Protein AF-A0A9J5ZDL9-F1 (afdb_monomer)

Solvent-accessible surface area (backbone atoms only — not comparable to full-atom values): 6264 Å² total; per-residue (Å²): 136,84,83,82,80,84,75,84,82,86,84,86,87,82,91,77,64,86,91,51,88,73,80,58,60,48,78,48,77,45,66,40,87,92,72,72,49,70,47,77,43,81,43,76,60,81,80,93,78,80,81,41,63,15,87,88,77,73,43,77,72,39,47,72,86,49,41,59,74,80,39,58,81,63,55,72,56,56,69,59,54,63,68,64,65,76,79,76,127

Mean predicted aligned error: 14.92 Å

Nearest PDB structures (foldseek):
  8qby-assembly1_R  TM=3.705E-01  e=1.317E+00  Paracoccus denitrificans PD1222
  8yhe-assembly1_G  TM=4.059E-01  e=6.059E+00  metagenome

Radius of gyration: 24.7 Å; Cα contacts (8 Å, |Δi|>4): 68; chains: 1; bounding box: 73×33×53 Å

Secondary structure (DSSP, 8-state):
-----------------TTSPPP-EEEEEEE-TTT-PEEEEEEEPP-S----EETTTTEES--GGGHHHH-GGGHHHHHHHHHHHTT--

Structure (mmCIF, N/CA/C/O backbone):
data_AF-A0A9J5ZDL9-F1
#
_entry.id   AF-A0A9J5ZDL9-F1
#
loop_
_atom_site.group_PDB
_atom_site.id
_atom_site.type_symbol
_atom_site.label_atom_id
_atom_site.label_alt_id
_atom_site.label_comp_id
_atom_site.label_asym_id
_atom_site.label_entity_id
_atom_site.label_seq_id
_atom_site.pdbx_PDB_ins_code
_atom_site.Cartn_x
_atom_site.Cartn_y
_atom_site.Cartn_z
_atom_site.occupancy
_atom_site.B_iso_or_equiv
_atom_site.auth_seq_id
_atom_site.auth_comp_id
_atom_site.auth_asym_id
_atom_site.auth_atom_id
_atom_site.pdbx_PDB_model_num
ATOM 1 N N . MET A 1 1 ? -29.464 -27.141 15.813 1.00 39.28 1 MET A N 1
ATOM 2 C CA . MET A 1 1 ? -29.665 -26.131 14.749 1.00 39.28 1 MET A CA 1
ATOM 3 C C . MET A 1 1 ? -28.568 -25.083 14.877 1.00 39.28 1 MET A C 1
ATOM 5 O O . MET A 1 1 ? -28.619 -24.285 15.803 1.00 39.28 1 MET A O 1
ATOM 9 N N . GLY A 1 2 ? -27.527 -25.148 14.042 1.00 42.88 2 GLY A N 1
ATOM 10 C CA . GLY A 1 2 ? -26.437 -24.166 14.051 1.00 42.88 2 GLY A CA 1
ATOM 11 C C . GLY A 1 2 ? -26.837 -22.930 13.251 1.00 42.88 2 GLY A C 1
ATOM 12 O O . GLY A 1 2 ? -27.211 -23.048 12.087 1.00 42.88 2 GLY A O 1
ATOM 13 N N . ARG A 1 3 ? -26.807 -21.754 13.881 1.00 48.03 3 ARG A N 1
ATOM 14 C CA . ARG A 1 3 ? -27.076 -20.471 13.228 1.00 48.03 3 ARG A CA 1
ATOM 15 C C . ARG A 1 3 ? -25.845 -20.109 12.390 1.00 48.03 3 ARG A C 1
ATOM 17 O O . ARG A 1 3 ? -24.793 -19.825 12.949 1.00 48.03 3 ARG A O 1
ATOM 24 N N . VAL A 1 4 ? -25.958 -20.178 11.065 1.00 58.72 4 VAL A N 1
ATOM 25 C CA . VAL A 1 4 ? -24.908 -19.706 10.152 1.00 58.72 4 VAL A CA 1
ATOM 26 C C . VAL A 1 4 ? -25.014 -18.185 10.089 1.00 58.72 4 VAL A C 1
ATOM 28 O O . VAL A 1 4 ? -25.995 -17.649 9.576 1.00 58.72 4 VAL A O 1
ATOM 31 N N . GLU A 1 5 ? -24.041 -17.484 10.665 1.00 60.72 5 GLU A N 1
ATOM 32 C CA . GLU A 1 5 ? -23.969 -16.025 10.590 1.00 60.72 5 GLU A CA 1
ATOM 33 C C . GLU A 1 5 ? -23.304 -15.610 9.272 1.00 60.72 5 GLU A C 1
ATOM 35 O O . GLU A 1 5 ? -22.107 -15.805 9.062 1.00 60.72 5 GLU A O 1
ATOM 40 N N . TYR A 1 6 ? -24.088 -15.032 8.361 1.00 55.72 6 TYR A N 1
ATOM 41 C CA . TYR A 1 6 ? -23.573 -14.432 7.133 1.00 55.72 6 TYR A CA 1
ATOM 42 C C . TYR A 1 6 ? -23.084 -13.011 7.440 1.00 55.72 6 TYR A C 1
ATOM 44 O O . TYR A 1 6 ? -23.868 -12.065 7.502 1.00 55.72 6 TYR A O 1
ATOM 52 N N . GLY A 1 7 ? -21.779 -12.859 7.667 1.00 61.22 7 GLY A N 1
ATOM 53 C CA . GLY A 1 7 ? -21.149 -11.550 7.842 1.00 61.22 7 GLY A CA 1
ATOM 54 C C . GLY A 1 7 ? -21.094 -10.756 6.530 1.00 61.22 7 GLY A C 1
ATOM 55 O O . GLY A 1 7 ? -20.699 -11.283 5.489 1.00 61.22 7 GLY A O 1
ATOM 56 N N . VAL A 1 8 ? -21.456 -9.469 6.572 1.00 68.62 8 VAL A N 1
ATOM 57 C CA . VAL A 1 8 ? -21.337 -8.554 5.423 1.00 68.62 8 VAL A CA 1
ATOM 58 C C . VAL A 1 8 ? -19.858 -8.241 5.183 1.00 68.62 8 VAL A C 1
ATOM 60 O O . VAL A 1 8 ? -19.161 -7.749 6.071 1.00 68.62 8 VAL A O 1
ATOM 63 N N . ARG A 1 9 ? -19.354 -8.535 3.982 1.00 65.44 9 ARG A N 1
ATOM 64 C CA . ARG A 1 9 ? -17.938 -8.355 3.636 1.00 65.44 9 ARG A CA 1
ATOM 65 C C . ARG A 1 9 ? -17.703 -6.951 3.072 1.00 65.44 9 ARG A C 1
ATOM 67 O O . ARG A 1 9 ? -18.021 -6.686 1.915 1.00 65.44 9 ARG A O 1
ATOM 74 N N . SER A 1 10 ? -17.115 -6.063 3.868 1.00 72.00 10 SER A N 1
ATOM 75 C CA . SER A 1 10 ? -16.696 -4.734 3.403 1.00 72.00 10 SER A CA 1
ATOM 76 C C . SER A 1 10 ? -15.433 -4.831 2.543 1.00 72.00 10 SER A C 1
ATOM 78 O O . SER A 1 10 ? -14.456 -5.472 2.930 1.00 72.00 10 SER A O 1
ATOM 80 N N . ARG A 1 11 ? -15.447 -4.197 1.365 1.00 80.12 11 ARG A N 1
ATOM 81 C CA . ARG A 1 11 ? -14.295 -4.109 0.454 1.00 80.12 11 ARG A CA 1
ATOM 82 C C . ARG A 1 11 ? -13.722 -2.696 0.484 1.00 80.12 11 ARG A C 1
ATOM 84 O O . ARG A 1 11 ? -14.468 -1.734 0.336 1.00 80.12 11 ARG A O 1
ATOM 91 N N . VAL A 1 12 ? -12.404 -2.586 0.622 1.00 77.69 12 VAL A N 1
ATOM 92 C CA . VAL A 1 12 ? -11.666 -1.318 0.538 1.00 77.69 12 VAL A CA 1
AT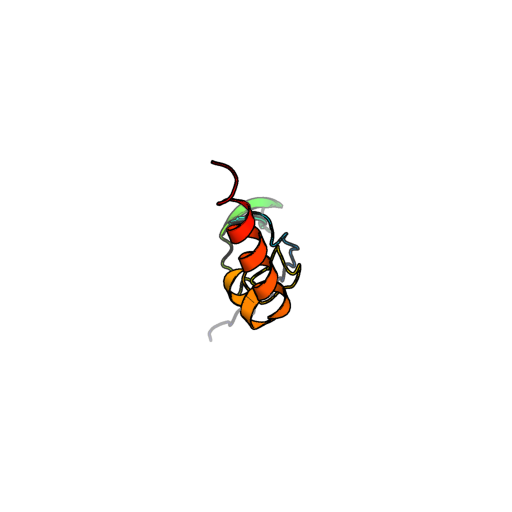OM 93 C C . VAL A 1 12 ? -10.799 -1.354 -0.716 1.00 77.69 12 VAL A C 1
ATOM 95 O O . VAL A 1 12 ? -10.158 -2.367 -0.991 1.00 77.69 12 VAL A O 1
ATOM 98 N N . LYS A 1 13 ? -10.798 -0.267 -1.491 1.00 82.00 13 LYS A N 1
ATOM 99 C CA . LYS A 1 13 ? -9.866 -0.061 -2.606 1.00 82.00 13 LYS A CA 1
ATOM 100 C C . LYS A 1 13 ? -8.823 0.964 -2.179 1.00 82.00 13 LYS A C 1
ATOM 102 O O . LYS A 1 13 ? -9.184 1.986 -1.602 1.00 82.00 13 LYS A O 1
ATOM 107 N N . VAL A 1 14 ? -7.558 0.680 -2.462 1.00 79.69 14 VAL A N 1
ATOM 108 C CA . VAL A 1 14 ? -6.424 1.554 -2.142 1.00 79.69 14 VAL A CA 1
ATOM 109 C C . VAL A 1 14 ? -5.577 1.704 -3.397 1.00 79.69 14 VAL A C 1
ATOM 111 O O . VAL A 1 14 ? -5.337 0.721 -4.098 1.00 79.69 14 VAL A O 1
ATOM 114 N N . GLU A 1 15 ? -5.143 2.926 -3.678 1.00 85.56 15 GLU A N 1
ATOM 115 C CA . GLU A 1 15 ? -4.153 3.205 -4.713 1.00 85.56 15 GLU A CA 1
ATOM 116 C C . GLU A 1 15 ? -2.758 3.210 -4.085 1.00 85.56 15 GLU A C 1
ATOM 118 O O . GLU A 1 15 ? -2.552 3.789 -3.017 1.00 85.56 15 GLU A O 1
ATOM 123 N N . VAL A 1 16 ? -1.810 2.529 -4.726 1.00 81.50 16 VAL A N 1
ATOM 124 C CA . VAL A 1 16 ? -0.421 2.440 -4.268 1.00 81.50 16 VAL A CA 1
ATOM 125 C C . VAL A 1 16 ? 0.524 2.797 -5.406 1.00 81.50 16 VAL A C 1
ATOM 127 O O . VAL A 1 16 ? 0.312 2.402 -6.554 1.00 81.50 16 VAL A O 1
ATOM 130 N N . ASP A 1 17 ? 1.583 3.527 -5.071 1.00 84.56 17 ASP A N 1
ATOM 131 C CA . ASP A 1 17 ? 2.678 3.813 -5.992 1.00 84.56 17 ASP A CA 1
ATOM 132 C C . ASP A 1 17 ? 3.612 2.596 -6.055 1.00 84.56 17 ASP A C 1
ATOM 134 O O . ASP A 1 17 ? 4.278 2.266 -5.074 1.00 84.56 17 ASP A O 1
ATOM 138 N N . LEU A 1 18 ? 3.661 1.930 -7.214 1.00 80.75 18 LEU A N 1
ATOM 139 C CA . LEU A 1 18 ? 4.500 0.745 -7.440 1.00 80.75 18 LEU A CA 1
ATOM 140 C C . LEU A 1 18 ? 6.008 1.054 -7.408 1.00 80.75 18 LEU A C 1
ATOM 142 O O . LEU A 1 18 ? 6.816 0.129 -7.379 1.00 80.75 18 LEU A O 1
ATOM 146 N N . LEU A 1 19 ? 6.395 2.333 -7.455 1.00 80.50 19 LEU A N 1
ATOM 147 C CA . LEU A 1 19 ? 7.789 2.776 -7.405 1.00 80.50 19 LEU A CA 1
ATOM 148 C C . LEU A 1 19 ? 8.292 3.057 -5.989 1.00 80.50 19 LEU A C 1
ATOM 150 O O . LEU A 1 19 ? 9.492 3.284 -5.811 1.00 80.50 19 LEU A O 1
ATOM 154 N N . ARG A 1 20 ? 7.398 3.064 -4.997 1.00 83.44 20 ARG A N 1
ATOM 155 C CA . ARG A 1 20 ? 7.707 3.363 -3.595 1.00 83.44 20 ARG A CA 1
ATOM 156 C C . ARG A 1 20 ? 7.577 2.117 -2.729 1.00 83.44 20 ARG A C 1
ATOM 158 O O . ARG A 1 20 ? 7.094 1.076 -3.165 1.00 83.44 20 ARG A O 1
ATOM 165 N N . GLU A 1 21 ? 8.015 2.229 -1.477 1.00 84.00 21 GLU A N 1
ATOM 166 C CA . GLU A 1 21 ? 7.761 1.177 -0.499 1.00 84.00 21 GLU A CA 1
ATOM 167 C C . GLU A 1 21 ? 6.257 0.970 -0.297 1.00 84.00 21 GLU A C 1
ATOM 169 O O . GLU A 1 21 ? 5.495 1.909 -0.053 1.00 84.00 21 GLU A O 1
ATOM 174 N N . PHE A 1 22 ? 5.846 -0.295 -0.358 1.00 86.50 22 PHE A N 1
ATOM 175 C CA . PHE A 1 22 ? 4.463 -0.681 -0.138 1.00 86.50 22 PHE A CA 1
ATOM 176 C C . PHE A 1 22 ? 4.074 -0.546 1.337 1.00 86.50 22 PHE A C 1
ATOM 178 O O . PHE A 1 22 ? 4.856 -0.916 2.223 1.00 86.50 22 PHE A O 1
ATOM 185 N N . PRO A 1 23 ? 2.842 -0.094 1.632 1.00 89.38 23 PRO A N 1
ATOM 186 C CA . PRO A 1 23 ? 2.350 -0.096 2.997 1.00 89.38 23 PRO A CA 1
ATOM 187 C C . PRO A 1 23 ? 2.291 -1.536 3.518 1.00 89.38 23 PRO A C 1
ATOM 189 O O . PRO A 1 23 ? 1.783 -2.438 2.856 1.00 89.38 23 PRO A O 1
ATOM 192 N N . LYS A 1 24 ? 2.826 -1.759 4.718 1.00 89.19 24 LYS A N 1
ATOM 193 C CA . LYS A 1 24 ? 2.878 -3.092 5.350 1.00 89.19 24 LYS A CA 1
ATOM 194 C C . LYS A 1 24 ? 1.711 -3.322 6.312 1.00 89.19 24 LYS A C 1
ATOM 196 O O . LYS A 1 24 ? 1.373 -4.461 6.614 1.00 89.19 24 LYS A O 1
ATOM 201 N N . ARG A 1 25 ? 1.092 -2.239 6.794 1.00 91.31 25 ARG A N 1
ATOM 202 C CA . ARG A 1 25 ? -0.000 -2.265 7.773 1.00 91.31 25 ARG A CA 1
ATOM 203 C C . ARG A 1 25 ? -0.957 -1.092 7.593 1.00 91.31 25 ARG A C 1
ATOM 205 O O . ARG A 1 25 ? -0.532 -0.010 7.193 1.00 91.31 25 ARG A O 1
ATOM 212 N N . ILE A 1 26 ? -2.219 -1.303 7.949 1.00 88.38 26 ILE A N 1
ATOM 213 C CA . ILE A 1 26 ? -3.258 -0.271 8.028 1.00 88.38 26 ILE A CA 1
ATOM 214 C C . ILE A 1 26 ? -3.854 -0.218 9.431 1.00 88.38 26 ILE A C 1
ATOM 216 O O . ILE A 1 26 ? -3.872 -1.225 10.141 1.00 88.38 26 ILE A O 1
ATOM 220 N N . THR A 1 27 ? -4.383 0.943 9.808 1.00 91.56 27 THR A N 1
ATOM 221 C CA . THR A 1 27 ? -5.191 1.093 11.021 1.00 91.56 27 THR A CA 1
ATOM 222 C C . THR A 1 27 ? -6.659 1.113 10.645 1.00 91.56 27 THR A C 1
ATOM 224 O O . THR A 1 27 ? -7.069 1.901 9.795 1.00 91.56 27 THR A O 1
ATOM 227 N N . VAL A 1 28 ? -7.461 0.283 11.305 1.00 88.44 28 VAL A N 1
ATOM 228 C CA . VAL A 1 28 ? -8.916 0.277 11.145 1.00 88.44 28 VAL A CA 1
ATOM 229 C C . VAL A 1 28 ? -9.563 0.727 12.446 1.00 88.44 28 VAL A C 1
ATOM 231 O O . VAL A 1 28 ? -9.318 0.149 13.504 1.00 88.44 28 VAL A O 1
ATOM 234 N N . GLY A 1 29 ? -10.391 1.768 12.356 1.00 89.75 29 GLY A N 1
ATOM 235 C CA . GLY A 1 29 ? -11.245 2.215 13.450 1.00 89.75 29 GLY A CA 1
ATOM 236 C C . GLY A 1 29 ? -12.544 1.416 13.469 1.00 89.75 29 GLY A C 1
ATOM 237 O O . GLY A 1 29 ? -13.334 1.495 12.531 1.00 89.75 29 GLY A O 1
ATOM 238 N N . ILE A 1 30 ? -12.783 0.661 14.537 1.00 86.69 30 ILE A N 1
ATOM 239 C CA . ILE A 1 30 ? -14.008 -0.113 14.741 1.00 86.69 30 ILE A CA 1
ATOM 240 C C . ILE A 1 30 ? -14.829 0.573 15.825 1.00 86.69 30 ILE A C 1
ATOM 242 O O . ILE A 1 30 ? -14.390 0.707 16.968 1.00 86.69 30 ILE A O 1
ATOM 246 N N . LYS A 1 31 ? -16.045 1.000 15.482 1.00 87.06 31 LYS A N 1
ATOM 247 C CA . LYS A 1 31 ? -16.975 1.584 16.451 1.00 87.06 31 LYS A CA 1
ATOM 248 C C . LYS A 1 31 ? -17.696 0.470 17.207 1.00 87.06 31 LYS A C 1
ATOM 250 O O . LYS A 1 31 ? -18.412 -0.329 16.609 1.00 87.06 31 LYS A O 1
ATOM 255 N N . LYS A 1 32 ? -17.537 0.415 18.531 1.00 82.56 32 LYS A N 1
ATOM 256 C CA . LYS A 1 32 ? -18.241 -0.556 19.376 1.00 82.56 32 LYS A CA 1
ATOM 257 C C . LYS A 1 32 ? -19.697 -0.115 19.544 1.00 82.56 32 LYS A C 1
ATOM 259 O O . LYS A 1 32 ? -19.965 0.887 20.208 1.00 82.56 32 LYS A O 1
ATOM 264 N N . GLY A 1 33 ? -20.630 -0.862 18.949 1.00 75.25 33 GLY A N 1
ATOM 265 C CA . GLY A 1 33 ? -22.050 -0.485 18.856 1.00 75.25 33 GLY A CA 1
ATOM 266 C C . GLY A 1 33 ? -22.727 -0.164 20.194 1.00 75.25 33 GLY A C 1
ATOM 267 O O . GLY A 1 33 ? -23.566 0.725 20.245 1.00 75.25 33 GLY A O 1
ATOM 268 N N . SER A 1 34 ? -22.315 -0.810 21.290 1.00 78.06 34 SER A N 1
ATOM 269 C CA . SER A 1 34 ? -22.911 -0.603 22.620 1.00 78.06 34 SER A CA 1
ATOM 270 C C . SER A 1 34 ? -22.371 0.601 23.395 1.00 78.06 34 SER A C 1
ATOM 272 O O . SER A 1 34 ? -23.015 1.063 24.326 1.00 78.06 34 SER A O 1
ATOM 274 N N . THR A 1 35 ? -21.175 1.095 23.065 1.00 79.81 35 THR A N 1
ATOM 275 C CA . THR A 1 35 ? -20.483 2.137 23.854 1.00 79.81 35 THR A CA 1
ATOM 276 C C . THR A 1 35 ? -20.160 3.387 23.046 1.00 79.81 35 THR A C 1
ATOM 278 O O . THR A 1 35 ? -19.678 4.363 23.611 1.00 79.81 35 THR A O 1
ATOM 281 N N . GLY A 1 36 ? -20.338 3.356 21.722 1.00 81.25 36 GLY A N 1
ATOM 282 C CA . GLY A 1 36 ? -19.993 4.457 20.819 1.00 81.25 36 GLY A CA 1
ATOM 283 C C . GLY A 1 36 ? -18.489 4.722 20.671 1.00 81.25 36 GLY A C 1
ATOM 284 O O . GLY A 1 36 ? -18.101 5.489 19.794 1.00 81.25 36 GLY A O 1
ATOM 285 N N . LYS A 1 37 ? -17.646 4.071 21.482 1.00 86.81 37 LYS A N 1
ATOM 286 C CA . LYS A 1 37 ? -16.186 4.191 21.467 1.00 86.81 37 LYS A CA 1
ATOM 287 C C . LYS A 1 37 ? -15.601 3.545 20.213 1.00 86.81 37 LYS A C 1
ATOM 289 O O . LYS A 1 37 ? -15.967 2.421 19.861 1.00 86.81 37 LYS A O 1
ATOM 294 N N . THR A 1 38 ? -14.663 4.240 19.579 1.00 89.44 38 THR A N 1
ATOM 295 C CA . THR A 1 38 ? -13.868 3.708 18.470 1.00 89.44 38 THR A CA 1
ATOM 296 C C . THR A 1 38 ? -12.602 3.075 19.025 1.00 89.44 38 THR A C 1
ATOM 298 O O . THR A 1 38 ? -11.845 3.731 19.736 1.00 89.44 38 THR A O 1
ATOM 301 N N . ILE A 1 39 ? -12.377 1.806 18.702 1.00 90.06 39 ILE A N 1
ATOM 302 C CA . ILE A 1 39 ? -11.102 1.131 18.939 1.00 90.06 39 ILE A CA 1
ATOM 303 C C . ILE A 1 39 ? -10.311 1.106 17.635 1.00 90.06 39 ILE A C 1
ATOM 305 O O . ILE A 1 39 ? -10.878 0.857 16.574 1.00 90.06 39 ILE A O 1
ATOM 309 N N . SER A 1 40 ? -9.011 1.364 17.712 1.00 92.31 40 SER A N 1
ATOM 310 C CA . SER A 1 40 ? -8.115 1.303 16.559 1.00 92.31 40 SER A CA 1
ATOM 311 C C . SER A 1 40 ? -7.311 0.016 16.617 1.00 92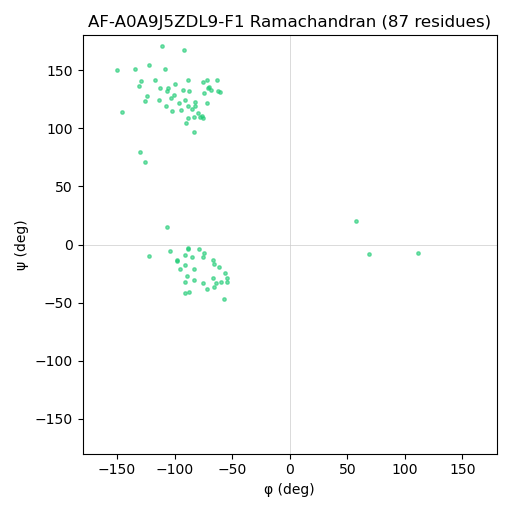.31 40 SER A C 1
ATOM 313 O O . SER A 1 40 ? -6.653 -0.250 17.622 1.00 92.31 40 SER A O 1
ATOM 315 N N . ILE A 1 41 ? -7.352 -0.770 15.545 1.00 91.56 41 ILE A N 1
ATOM 316 C CA . ILE A 1 41 ? -6.542 -1.983 15.409 1.00 91.56 41 ILE A CA 1
ATOM 317 C C . ILE A 1 41 ? -5.580 -1.849 14.233 1.00 91.56 41 ILE A C 1
ATOM 319 O O . ILE A 1 41 ? -5.941 -1.305 13.190 1.00 91.56 41 ILE A O 1
ATOM 323 N N . TRP A 1 42 ? -4.362 -2.359 14.404 1.00 93.69 42 TRP A N 1
ATOM 324 C CA . TRP A 1 42 ? -3.399 -2.503 13.316 1.00 93.69 42 TRP A CA 1
ATOM 325 C C . TRP A 1 42 ? -3.608 -3.844 12.621 1.00 93.69 42 TRP A C 1
ATOM 327 O O . TRP A 1 42 ? -3.689 -4.879 13.277 1.00 93.69 42 TRP A O 1
ATOM 337 N N . ILE A 1 43 ? -3.669 -3.822 11.294 1.00 90.06 43 ILE A N 1
ATOM 338 C CA . ILE A 1 43 ? -3.818 -5.010 10.454 1.00 90.06 43 ILE A CA 1
ATOM 339 C C . ILE A 1 43 ? -2.661 -5.030 9.463 1.00 90.06 43 ILE A C 1
ATOM 341 O O . ILE A 1 43 ? -2.427 -4.039 8.770 1.00 90.06 43 ILE A O 1
ATOM 345 N N . ASN A 1 44 ? -1.944 -6.151 9.389 1.00 91.56 44 ASN A N 1
ATOM 346 C CA . ASN A 1 44 ? -0.900 -6.347 8.386 1.00 91.56 44 ASN A CA 1
ATOM 347 C C . ASN A 1 44 ? -1.525 -6.620 7.015 1.00 91.56 44 ASN A C 1
ATOM 349 O O . ASN A 1 44 ? -2.514 -7.345 6.910 1.00 91.56 44 ASN A O 1
ATOM 353 N N . ILE A 1 45 ? -0.940 -6.044 5.968 1.00 87.88 45 ILE A N 1
ATOM 354 C CA . ILE A 1 45 ? -1.385 -6.258 4.592 1.00 87.88 45 ILE A CA 1
ATOM 355 C C . ILE A 1 45 ? -0.654 -7.479 4.029 1.00 87.88 45 ILE A C 1
ATOM 357 O O . ILE A 1 45 ? 0.571 -7.475 3.921 1.00 87.88 45 ILE A O 1
ATOM 361 N N . CYS A 1 46 ? -1.414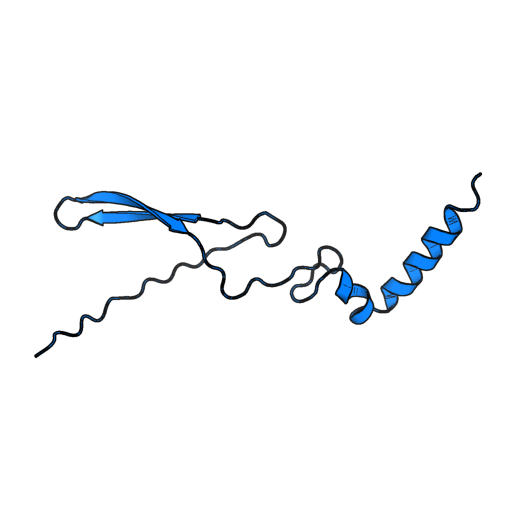 -8.503 3.641 1.00 85.25 46 CYS A N 1
ATOM 362 C CA . CYS A 1 46 ? -0.925 -9.594 2.803 1.00 85.25 46 CYS A CA 1
ATOM 363 C C . CYS A 1 46 ? -1.299 -9.295 1.351 1.00 85.25 46 CYS A C 1
ATOM 365 O O . CYS A 1 46 ? -2.473 -9.104 1.037 1.00 85.25 46 CYS A O 1
ATOM 367 N N . TYR A 1 47 ? -0.298 -9.224 0.479 1.00 85.19 47 TYR A N 1
ATOM 368 C CA . TYR A 1 47 ? -0.502 -9.016 -0.950 1.00 85.19 47 TYR A CA 1
ATOM 369 C C . TYR A 1 47 ? -0.531 -10.369 -1.656 1.00 85.19 47 TYR A C 1
ATOM 371 O O . TYR A 1 47 ? 0.485 -11.057 -1.683 1.00 85.19 47 TYR A O 1
ATOM 379 N N . ASP A 1 48 ? -1.671 -10.730 -2.244 1.00 80.44 48 ASP A N 1
ATOM 380 C CA . ASP A 1 48 ? -1.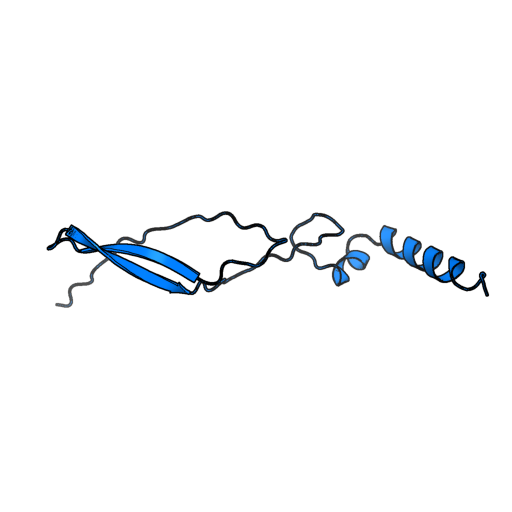805 -11.987 -2.994 1.00 80.44 48 ASP A CA 1
ATOM 381 C C . ASP A 1 48 ? -1.041 -11.941 -4.329 1.00 80.44 48 ASP A C 1
ATOM 383 O O . ASP A 1 48 ? -0.427 -12.920 -4.745 1.00 80.44 48 ASP A O 1
ATOM 387 N N . PHE A 1 49 ? -1.056 -10.785 -5.004 1.00 77.19 49 PHE A N 1
ATOM 388 C CA . PHE A 1 49 ? -0.356 -10.568 -6.269 1.00 77.19 49 PHE A CA 1
ATOM 389 C C . PHE A 1 49 ? 0.155 -9.128 -6.363 1.00 77.19 49 PHE A C 1
ATOM 391 O O . PHE A 1 49 ? -0.636 -8.186 -6.437 1.00 77.19 49 PHE A O 1
ATOM 398 N N . MET A 1 50 ? 1.479 -8.956 -6.373 1.00 77.44 50 MET A N 1
ATOM 399 C CA . MET A 1 50 ? 2.119 -7.657 -6.582 1.00 77.44 50 MET A CA 1
ATOM 400 C C . MET A 1 50 ? 2.640 -7.565 -8.023 1.00 77.44 50 MET A C 1
ATOM 402 O O . MET A 1 50 ? 3.541 -8.324 -8.388 1.00 77.44 50 MET A O 1
ATOM 406 N N . PRO A 1 51 ? 2.109 -6.661 -8.862 1.00 75.00 51 PRO A N 1
ATOM 407 C CA . PRO A 1 51 ? 2.582 -6.525 -10.228 1.00 75.00 51 PRO A CA 1
ATOM 408 C C . PRO A 1 51 ? 4.004 -5.955 -10.251 1.00 75.00 51 PRO A C 1
ATOM 410 O O . PRO A 1 51 ? 4.303 -4.947 -9.611 1.00 75.00 51 PRO A O 1
ATOM 413 N N . LYS A 1 52 ? 4.869 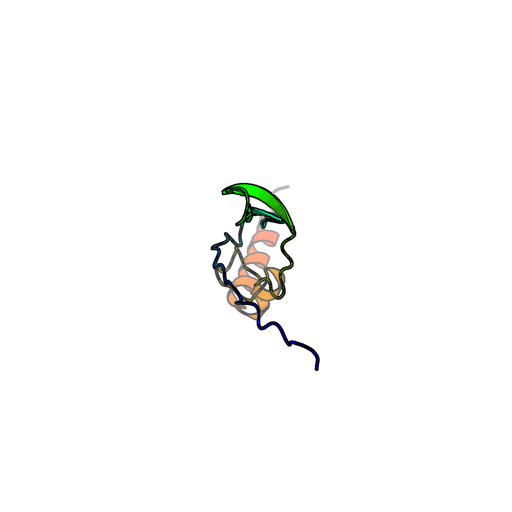-6.583 -11.046 1.00 75.00 52 LYS A N 1
ATOM 414 C CA . LYS A 1 52 ? 6.191 -6.051 -11.384 1.00 75.00 52 LYS A CA 1
ATOM 415 C C . LYS A 1 52 ? 6.044 -4.737 -12.163 1.00 75.00 52 LYS A C 1
ATOM 417 O O . LYS A 1 52 ? 5.157 -4.624 -13.015 1.00 75.00 52 LYS A O 1
ATOM 422 N N . TYR A 1 53 ? 6.914 -3.765 -11.896 1.00 75.94 53 TYR A N 1
ATOM 423 C CA . TYR A 1 53 ? 6.983 -2.514 -12.651 1.00 75.94 53 TYR A CA 1
ATOM 424 C C . TYR A 1 53 ? 8.401 -2.285 -13.165 1.00 75.94 53 TYR A C 1
ATOM 426 O O . TYR A 1 53 ? 9.349 -2.204 -12.382 1.00 75.94 53 TYR A O 1
ATOM 434 N N . CYS A 1 54 ? 8.545 -2.125 -14.479 1.00 71.94 54 CYS A N 1
ATOM 435 C CA . CYS A 1 54 ? 9.819 -1.776 -15.084 1.00 71.94 54 CYS A CA 1
ATOM 436 C C . CYS A 1 54 ? 9.954 -0.249 -15.118 1.00 71.94 54 CYS A C 1
ATOM 438 O O . CYS A 1 54 ? 9.310 0.411 -15.935 1.00 71.94 54 CYS A O 1
ATOM 440 N N . LYS A 1 55 ? 10.835 0.326 -14.286 1.00 70.69 55 LYS A N 1
ATOM 441 C CA . LYS A 1 55 ? 11.160 1.775 -14.300 1.00 70.69 55 LYS A CA 1
ATOM 442 C C . LYS A 1 55 ? 11.602 2.267 -15.674 1.00 70.69 55 LYS A C 1
ATOM 444 O O . LYS A 1 55 ? 11.407 3.419 -16.048 1.00 70.69 55 LYS A O 1
ATOM 449 N N . ALA A 1 56 ? 12.185 1.345 -16.411 1.00 69.25 56 ALA A N 1
ATOM 450 C CA . ALA A 1 56 ? 12.940 1.583 -17.603 1.00 69.25 56 ALA A CA 1
ATOM 451 C C . ALA A 1 56 ? 12.046 1.526 -18.868 1.00 69.25 56 ALA A C 1
ATOM 453 O O . ALA A 1 56 ? 12.277 2.267 -19.820 1.00 69.25 56 ALA A O 1
ATOM 454 N N . CYS A 1 57 ? 10.994 0.699 -18.864 1.00 68.06 57 CYS A N 1
ATOM 455 C CA . CYS A 1 57 ? 9.958 0.656 -19.910 1.00 68.06 57 CYS A CA 1
ATOM 456 C C . CYS A 1 57 ? 8.698 1.455 -19.535 1.00 68.06 57 CYS A C 1
ATOM 458 O O . CYS A 1 57 ? 7.849 1.691 -20.385 1.00 68.06 57 CYS A O 1
ATOM 460 N N . LYS A 1 58 ? 8.554 1.850 -18.261 1.00 72.19 58 LYS A N 1
ATOM 461 C CA . LYS A 1 58 ? 7.345 2.446 -17.664 1.00 72.19 58 LYS A CA 1
ATOM 462 C C . LYS A 1 58 ? 6.079 1.579 -17.786 1.00 72.19 58 LYS A C 1
ATOM 464 O O . LYS A 1 58 ? 4.966 2.084 -17.637 1.00 72.19 58 LYS A O 1
ATOM 469 N N . LEU A 1 59 ? 6.249 0.276 -18.018 1.00 72.56 59 LEU A N 1
ATOM 470 C CA . LEU A 1 59 ? 5.179 -0.707 -18.197 1.00 72.56 59 LEU A CA 1
ATOM 471 C C . LEU A 1 59 ? 5.067 -1.646 -16.987 1.00 72.56 59 LEU A C 1
ATOM 473 O O . LEU A 1 59 ? 6.041 -1.909 -16.274 1.00 72.56 59 LEU A O 1
ATOM 477 N N . LYS A 1 60 ? 3.844 -2.140 -16.760 1.00 68.50 60 LYS A N 1
ATOM 478 C CA . LYS A 1 60 ? 3.524 -3.155 -15.747 1.00 68.50 60 LYS A CA 1
ATOM 479 C C . LYS A 1 60 ? 3.688 -4.552 -16.351 1.00 68.50 60 LYS A C 1
ATOM 481 O O . LYS A 1 60 ? 3.259 -4.770 -17.478 1.00 68.50 60 LYS A O 1
ATOM 486 N N . GLY A 1 61 ? 4.207 -5.499 -15.571 1.00 66.62 61 GLY A N 1
ATOM 487 C CA . GLY A 1 61 ? 4.229 -6.925 -15.923 1.00 66.62 61 GLY A CA 1
ATOM 488 C C . GLY A 1 61 ? 5.607 -7.518 -16.209 1.00 66.62 61 GLY A C 1
ATOM 489 O O . GLY A 1 61 ? 5.704 -8.736 -16.299 1.00 66.62 61 GLY A O 1
ATOM 490 N N . ASN A 1 62 ? 6.662 -6.705 -16.277 1.00 69.69 62 ASN A N 1
ATOM 491 C CA . ASN A 1 62 ? 8.025 -7.172 -16.524 1.00 69.69 62 ASN A CA 1
ATOM 492 C C . ASN A 1 62 ? 9.044 -6.519 -15.581 1.00 69.69 62 ASN A C 1
ATOM 494 O O . ASN A 1 62 ? 8.862 -5.387 -15.129 1.00 69.69 62 ASN A O 1
ATOM 498 N N . ASN A 1 63 ? 10.124 -7.242 -15.291 1.00 64.31 63 ASN A N 1
ATOM 499 C CA . ASN A 1 63 ? 11.276 -6.715 -14.550 1.00 64.31 63 ASN A CA 1
ATOM 500 C C . ASN A 1 63 ? 12.341 -6.140 -15.499 1.00 64.31 63 ASN A C 1
ATOM 502 O O . ASN A 1 63 ? 12.308 -6.370 -16.706 1.00 64.31 63 ASN A O 1
ATOM 506 N N . GLU A 1 64 ? 13.319 -5.408 -14.957 1.00 62.69 64 GLU A N 1
ATOM 507 C CA . GLU A 1 64 ? 14.443 -4.857 -15.738 1.00 62.69 64 GLU A CA 1
ATOM 508 C C . GLU A 1 64 ? 15.272 -5.943 -16.438 1.00 62.69 64 GLU A C 1
ATOM 510 O O . GLU A 1 64 ? 15.723 -5.734 -17.558 1.00 62.69 64 GLU A O 1
ATOM 515 N N . SER A 1 65 ? 15.387 -7.132 -15.843 1.00 62.09 65 SER A N 1
ATOM 516 C CA . SER A 1 65 ? 16.038 -8.294 -1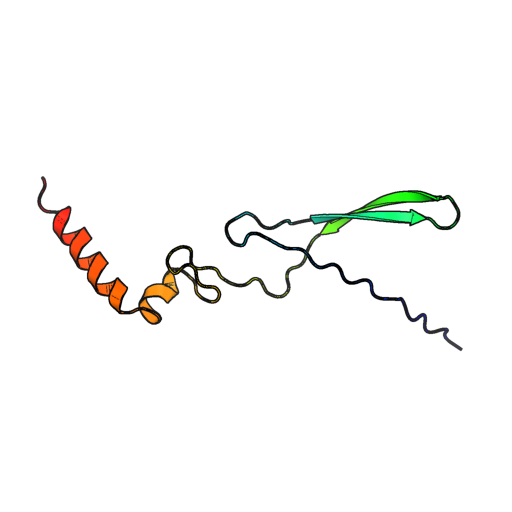6.462 1.00 62.09 65 SER A CA 1
ATOM 517 C C . SER A 1 65 ? 15.285 -8.839 -17.684 1.00 62.09 65 SER A C 1
ATOM 519 O O . SER A 1 65 ? 15.893 -9.371 -18.607 1.00 62.09 65 SER A O 1
ATOM 521 N N . GLU A 1 66 ? 13.962 -8.672 -17.729 1.00 61.34 66 GLU A N 1
ATOM 522 C CA . GLU A 1 66 ? 13.093 -9.139 -18.821 1.00 61.34 66 GLU A CA 1
ATOM 523 C C . GLU A 1 66 ? 12.975 -8.091 -19.949 1.00 61.34 66 GLU A C 1
ATOM 525 O O . GLU A 1 66 ? 12.390 -8.345 -21.003 1.00 61.34 66 GLU A O 1
ATOM 530 N N . ARG A 1 67 ? 13.580 -6.911 -19.761 1.00 63.34 67 ARG A N 1
ATOM 531 C CA . ARG A 1 67 ? 13.598 -5.801 -20.721 1.00 63.34 67 ARG A CA 1
ATOM 532 C C . ARG A 1 67 ? 14.174 -6.196 -22.074 1.00 63.34 67 ARG A C 1
ATOM 534 O O . ARG A 1 67 ? 13.571 -5.909 -23.100 1.00 63.34 67 ARG A O 1
ATOM 541 N N . PHE A 1 68 ? 15.315 -6.881 -22.074 1.00 59.69 68 PHE A N 1
ATOM 542 C CA . PHE A 1 68 ? 16.025 -7.282 -23.293 1.00 59.69 68 PHE A CA 1
ATOM 543 C C . PHE A 1 68 ? 15.358 -8.443 -24.037 1.00 59.69 68 PHE A C 1
ATOM 545 O O . PHE A 1 68 ? 15.823 -8.829 -25.110 1.00 59.69 68 PHE A O 1
ATOM 552 N N . VAL A 1 69 ? 14.332 -9.053 -23.442 1.00 63.59 69 VAL A N 1
ATOM 553 C CA . VAL A 1 69 ? 13.521 -10.103 -24.069 1.00 63.59 69 VAL A CA 1
ATOM 554 C C . VAL A 1 69 ? 12.332 -9.474 -24.793 1.00 63.59 69 VAL A C 1
ATOM 556 O O . VAL A 1 69 ? 12.030 -9.872 -25.910 1.00 63.59 69 VAL A O 1
ATOM 559 N N . LEU A 1 70 ? 11.694 -8.471 -24.181 1.00 61.12 70 LEU A N 1
ATOM 560 C CA . LEU A 1 70 ? 10.523 -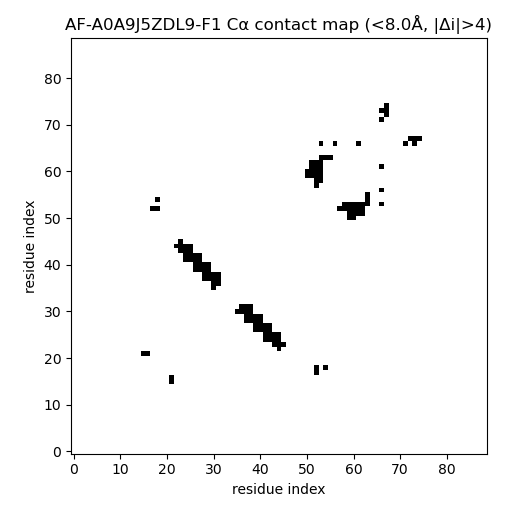7.792 -24.746 1.00 61.12 70 LEU A CA 1
ATOM 561 C C . LEU A 1 70 ? 10.878 -6.686 -25.744 1.00 61.12 70 LEU A C 1
ATOM 563 O O . LEU A 1 70 ? 10.120 -6.447 -26.676 1.00 61.12 70 LEU A O 1
ATOM 567 N N . HIS A 1 71 ? 12.028 -6.040 -25.555 1.00 65.44 71 HIS A N 1
ATOM 568 C CA . HIS A 1 71 ? 12.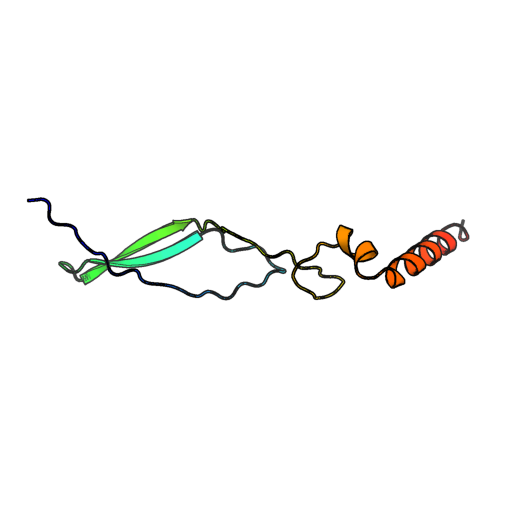521 -4.962 -26.405 1.00 65.44 71 HIS A CA 1
ATOM 569 C C . HIS A 1 71 ? 13.979 -5.235 -26.810 1.00 65.44 71 HIS A C 1
ATOM 571 O O . HIS A 1 71 ? 14.915 -4.710 -26.187 1.00 65.44 71 HIS A O 1
ATOM 577 N N . PRO A 1 72 ? 14.206 -6.104 -27.815 1.00 66.38 72 PRO A N 1
ATOM 578 C CA . PRO A 1 72 ? 15.541 -6.428 -28.317 1.00 66.38 72 PRO A CA 1
ATOM 579 C C . PRO A 1 72 ? 16.339 -5.199 -28.781 1.00 66.38 72 PRO A C 1
ATOM 581 O O . PRO A 1 72 ? 17.566 -5.218 -28.732 1.00 66.38 72 PRO A O 1
ATOM 584 N N . GLU A 1 73 ? 15.664 -4.112 -29.163 1.00 65.44 73 GLU A N 1
ATOM 585 C CA . GLU A 1 73 ? 16.245 -2.834 -29.585 1.00 65.44 73 GLU A CA 1
ATOM 586 C C . GLU A 1 73 ? 17.087 -2.129 -28.507 1.00 65.44 73 GLU A C 1
ATOM 588 O O . GLU A 1 73 ? 17.930 -1.300 -28.844 1.00 65.44 73 GLU A O 1
ATOM 593 N N . PHE A 1 74 ? 16.920 -2.468 -27.222 1.00 61.22 74 PHE A N 1
ATOM 594 C CA . PHE A 1 74 ? 17.783 -1.949 -26.152 1.00 61.22 74 PHE A CA 1
ATOM 595 C C . PHE A 1 74 ? 19.074 -2.761 -25.956 1.00 61.22 74 PHE A C 1
ATOM 597 O O . 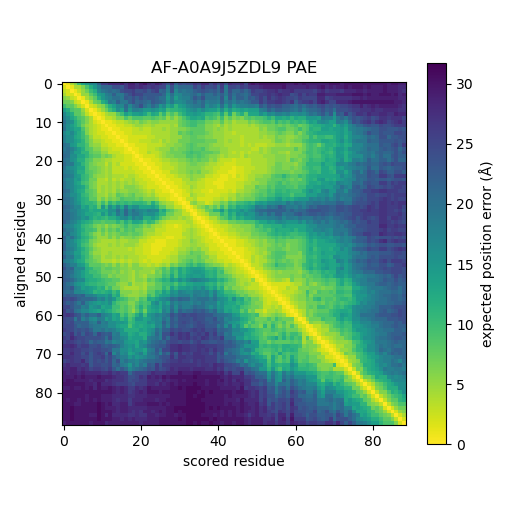PHE A 1 74 ? 19.959 -2.298 -25.240 1.00 61.22 74 PHE A O 1
ATOM 604 N N . ARG A 1 75 ? 19.227 -3.950 -26.568 1.00 58.41 75 ARG A N 1
ATOM 605 C CA . ARG A 1 75 ? 20.466 -4.751 -26.445 1.00 58.41 75 ARG A CA 1
ATOM 606 C C . ARG A 1 75 ? 21.669 -4.056 -27.088 1.00 58.41 75 ARG A C 1
ATOM 608 O O . ARG A 1 75 ? 22.761 -4.097 -26.539 1.00 58.41 75 ARG A O 1
ATOM 615 N N . THR A 1 76 ? 21.452 -3.363 -28.202 1.00 56.03 76 THR A N 1
ATOM 616 C CA . THR A 1 76 ? 22.504 -2.730 -29.018 1.00 56.03 76 THR A CA 1
ATOM 617 C C . THR A 1 76 ? 23.031 -1.406 -28.456 1.00 56.03 76 THR A C 1
ATOM 619 O O . THR A 1 76 ? 23.946 -0.820 -29.035 1.00 56.03 76 THR A O 1
ATOM 622 N N . GLN A 1 77 ? 22.470 -0.903 -27.349 1.00 53.44 77 GLN A N 1
ATOM 623 C CA . GLN A 1 77 ? 22.954 0.323 -26.702 1.00 53.44 77 GLN A CA 1
ATOM 624 C C . GLN A 1 77 ? 24.042 0.053 -25.654 1.00 53.44 77 GLN A C 1
ATOM 626 O O . GLN A 1 77 ? 24.901 0.909 -25.472 1.00 53.44 77 GLN A O 1
ATOM 631 N N . ASN A 1 78 ? 24.072 -1.129 -25.026 1.00 51.00 78 ASN A N 1
ATOM 632 C CA . ASN A 1 78 ? 25.085 -1.445 -24.010 1.00 51.00 78 ASN A CA 1
ATOM 633 C C . ASN A 1 78 ? 26.470 -1.742 -24.614 1.00 51.00 78 ASN A C 1
ATOM 635 O O . ASN A 1 78 ? 27.467 -1.308 -24.049 1.00 51.00 78 ASN A O 1
ATOM 639 N N . GLU A 1 79 ? 26.550 -2.341 -25.810 1.00 49.91 79 GLU A N 1
ATOM 640 C CA . GLU A 1 79 ? 27.833 -2.543 -26.522 1.00 49.91 79 GLU A CA 1
ATOM 641 C C . GLU A 1 79 ? 28.509 -1.228 -26.955 1.00 49.91 79 GLU A C 1
ATOM 643 O O . GLU A 1 79 ? 29.695 -1.209 -27.278 1.00 49.91 79 GLU A O 1
ATOM 648 N N . LYS A 1 80 ? 27.771 -0.110 -26.973 1.00 46.06 80 LYS A N 1
ATOM 649 C CA . LYS A 1 80 ? 28.321 1.213 -27.310 1.00 46.06 80 LYS A CA 1
ATOM 650 C C . LYS A 1 80 ? 28.819 1.991 -26.094 1.00 46.06 80 LYS A C 1
ATOM 652 O O . LYS A 1 80 ? 29.564 2.947 -26.281 1.00 46.06 80 LYS A O 1
ATOM 657 N N . VAL A 1 81 ? 28.406 1.613 -24.882 1.00 49.19 81 VAL A N 1
ATOM 658 C CA . VAL A 1 81 ? 28.866 2.260 -23.644 1.00 49.19 81 VAL A CA 1
ATOM 659 C C . VAL A 1 81 ? 30.159 1.605 -23.155 1.00 49.19 81 VAL A C 1
ATOM 661 O O . VAL A 1 81 ? 31.097 2.327 -22.842 1.00 49.19 81 VAL A O 1
ATOM 664 N N . GLU A 1 82 ? 30.278 0.273 -23.217 1.00 43.66 82 GLU A N 1
ATOM 665 C CA . GLU A 1 82 ? 31.523 -0.424 -22.833 1.00 43.66 82 GLU A CA 1
ATOM 666 C C . GLU A 1 82 ? 32.716 -0.073 -23.743 1.00 43.66 82 GLU A C 1
ATOM 668 O O . GLU A 1 82 ? 33.837 0.059 -23.267 1.00 43.66 82 GLU A O 1
ATOM 673 N N . ASN A 1 83 ? 32.493 0.193 -25.035 1.00 40.84 83 ASN A N 1
ATOM 674 C CA . ASN A 1 83 ? 33.578 0.556 -25.959 1.00 40.84 83 ASN A CA 1
ATOM 675 C C . ASN A 1 83 ? 34.106 1.997 -25.801 1.00 40.84 83 ASN A C 1
ATOM 677 O O . ASN A 1 83 ? 35.118 2.341 -26.410 1.00 40.84 83 ASN A O 1
ATOM 681 N N . ASN A 1 84 ? 33.426 2.860 -25.037 1.00 46.09 84 ASN A N 1
ATOM 682 C CA . ASN A 1 84 ? 33.815 4.269 -24.892 1.00 46.09 84 ASN A CA 1
ATOM 683 C C . ASN A 1 84 ? 34.494 4.584 -23.547 1.00 46.09 84 ASN A C 1
ATOM 685 O O . ASN A 1 84 ? 34.975 5.700 -23.368 1.00 46.09 84 ASN A O 1
ATOM 689 N N . GLU A 1 85 ? 34.558 3.625 -22.617 1.00 45.66 85 GLU A N 1
ATOM 690 C CA . GLU A 1 85 ? 35.266 3.781 -21.335 1.00 45.66 85 GLU A CA 1
ATOM 691 C C . GLU A 1 85 ? 36.682 3.167 -21.347 1.00 45.66 85 GLU A C 1
ATOM 693 O O . GLU A 1 85 ? 37.504 3.530 -20.512 1.00 45.66 85 GLU A O 1
ATOM 698 N N . GLU A 1 86 ? 37.037 2.328 -22.331 1.00 46.03 86 GLU A N 1
ATOM 699 C CA . GLU A 1 86 ? 38.390 1.740 -22.444 1.00 46.03 86 GLU A CA 1
ATOM 700 C C . GLU A 1 86 ? 39.407 2.593 -23.237 1.00 46.03 86 GLU A C 1
ATOM 702 O O . GLU A 1 86 ? 40.579 2.237 -23.307 1.00 46.03 86 GLU A O 1
ATOM 707 N N . HIS A 1 87 ? 39.011 3.736 -23.814 1.00 42.16 87 HIS A N 1
ATOM 708 C CA . HIS A 1 87 ? 39.909 4.615 -24.596 1.00 42.16 87 HIS A CA 1
ATOM 709 C C . HIS A 1 87 ? 40.314 5.926 -23.894 1.00 42.16 87 HIS A C 1
ATOM 711 O O . HIS A 1 87 ? 40.847 6.836 -24.532 1.00 42.16 87 HIS A O 1
ATOM 717 N N . GLN A 1 88 ? 40.105 6.041 -22.580 1.00 43.28 88 GLN A N 1
ATOM 718 C CA . GLN A 1 88 ? 40.676 7.123 -21.769 1.00 43.28 88 GLN A CA 1
ATOM 719 C C . GLN A 1 88 ? 41.460 6.556 -20.584 1.00 43.28 88 GLN A C 1
ATOM 721 O O . GLN A 1 88 ? 41.032 6.683 -19.442 1.00 43.28 88 GLN A O 1
ATOM 726 N N . HIS A 1 89 ? 42.617 5.950 -20.854 1.00 36.28 89 HIS A N 1
ATOM 727 C CA . HIS A 1 89 ? 43.705 5.823 -19.883 1.00 36.28 89 HIS A CA 1
ATOM 728 C C . HIS A 1 89 ? 45.064 5.748 -20.580 1.00 36.28 89 HIS A C 1
ATOM 730 O O . HIS A 1 89 ? 45.147 5.101 -21.647 1.00 36.28 89 HIS A O 1
#

Foldseek 3Di:
DDDDDDDDDDDDDDDDDLVDDDDQWDWDWDQDPVPRDTDIDIDGDDDPDDWDADPPVRDTHDYPVCCCVVCVVVVVVVVVVVVVVVPPD

pLDDT: mean 70.75, std 15.63, range [36.28, 93.69]

Organism: Solanum commersonii (NCBI:txid4109)

Sequence (89 aa):
MGRVEYGVRSRVKVEVDLLREFPKRITVGIKKGSTGKTISIWINICYDFMPKYCKACKLKGNNESERFVLHPEFRTQNEKVENNEEHQH